Protein AF-A0A9E1JHQ4-F1 (afdb_monomer_lite)

Sequence (94 aa):
MGGIRTAGDLVARMQMARKMRINDAKAYVAKKLKISPSDLSDVYVMRDVREELDIGIITSVPGCAKGIEAKARIAQLLDIEIASVNRLKNKINF

Foldseek 3Di:
DPCLLFCVVQLVCCCPFVVDDSVVSLVLVCVLLVHDSVRRPPSVSSQVSCQVLLLDHPDDDPPGDDDQRSVVSSCVSNVGDDPVNVVVCVVVVD

Radius of gyration: 13.19 Å; chains: 1; bounding box: 36×19×30 Å

Structure (mmCIF, N/CA/C/O backbone):
data_AF-A0A9E1JHQ4-F1
#
_entry.id   AF-A0A9E1JHQ4-F1
#
loop_
_atom_site.group_PDB
_atom_site.id
_atom_site.type_symbol
_atom_site.label_atom_id
_atom_site.label_alt_id
_atom_site.label_comp_id
_atom_site.label_asym_id
_atom_site.label_entity_id
_atom_site.label_seq_id
_atom_site.pdbx_PDB_ins_code
_atom_site.Cartn_x
_atom_site.Cartn_y
_atom_site.Cartn_z
_atom_site.occupancy
_atom_site.B_iso_or_equiv
_atom_site.auth_seq_id
_atom_site.auth_comp_id
_atom_site.auth_asym_id
_atom_site.auth_atom_id
_atom_site.pdbx_PDB_model_num
ATOM 1 N N . MET A 1 1 ? 10.427 8.244 -6.865 1.00 82.69 1 MET A N 1
ATOM 2 C CA . MET A 1 1 ? 9.147 7.503 -6.980 1.00 82.69 1 MET A CA 1
ATOM 3 C C . MET A 1 1 ? 8.012 8.503 -7.154 1.00 82.69 1 MET A C 1
ATOM 5 O O . MET A 1 1 ? 8.055 9.550 -6.520 1.00 82.69 1 MET A O 1
ATOM 9 N N . GLY A 1 2 ? 7.041 8.213 -8.022 1.00 91.56 2 GLY A N 1
ATOM 10 C CA . GLY A 1 2 ? 6.064 9.176 -8.554 1.00 91.56 2 GLY A CA 1
ATOM 11 C C . GLY A 1 2 ? 4.716 9.243 -7.823 1.00 91.56 2 GLY A C 1
ATOM 12 O O . GLY A 1 2 ? 3.695 9.483 -8.467 1.00 91.56 2 GLY A O 1
ATOM 13 N N . GLY A 1 3 ? 4.682 9.006 -6.507 1.00 94.81 3 GLY A N 1
ATOM 14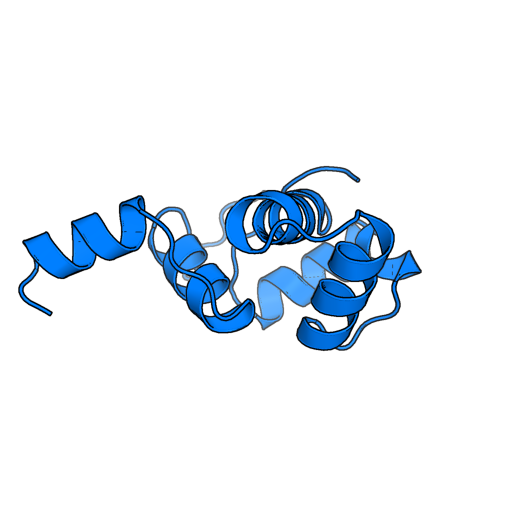 C CA . GLY A 1 3 ? 3.430 8.950 -5.736 1.00 94.81 3 GLY A CA 1
ATOM 15 C C . GLY A 1 3 ? 2.519 7.811 -6.210 1.00 94.81 3 GLY A C 1
ATOM 16 O O . GLY A 1 3 ? 3.012 6.710 -6.439 1.00 94.81 3 GLY A O 1
ATOM 17 N N . ILE A 1 4 ? 1.223 8.097 -6.405 1.00 95.12 4 ILE A N 1
ATOM 18 C CA . ILE A 1 4 ? 0.219 7.133 -6.903 1.00 95.12 4 ILE A CA 1
ATOM 19 C C . ILE A 1 4 ? 0.522 6.609 -8.317 1.00 95.12 4 ILE A C 1
ATOM 21 O O . ILE A 1 4 ? 0.038 5.548 -8.686 1.00 95.12 4 ILE A O 1
ATOM 25 N N . ARG A 1 5 ? 1.341 7.312 -9.117 1.00 95.62 5 ARG A N 1
ATOM 26 C CA . ARG A 1 5 ? 1.736 6.824 -10.454 1.00 95.62 5 ARG A CA 1
ATOM 27 C C . ARG A 1 5 ? 2.671 5.620 -10.395 1.00 95.62 5 ARG A C 1
ATOM 29 O O . ARG A 1 5 ? 2.791 4.901 -11.371 1.00 95.62 5 ARG A O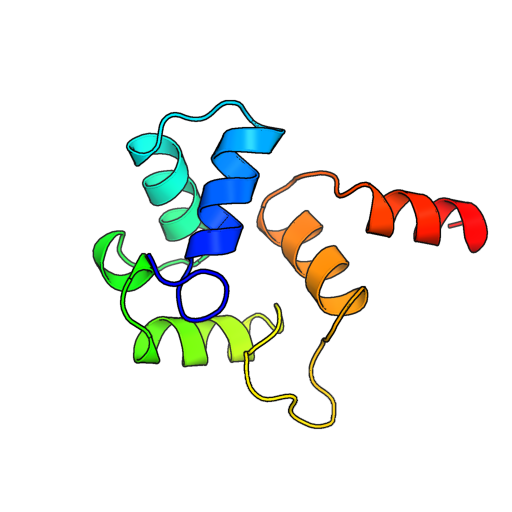 1
ATOM 36 N N . THR A 1 6 ? 3.349 5.438 -9.265 1.00 97.00 6 THR A N 1
ATOM 37 C CA . THR A 1 6 ? 4.206 4.283 -8.987 1.00 97.00 6 THR A CA 1
ATOM 38 C C . THR A 1 6 ? 3.814 3.724 -7.609 1.00 97.00 6 THR A C 1
ATOM 40 O O . THR A 1 6 ? 2.653 3.843 -7.218 1.00 97.00 6 THR A O 1
ATOM 43 N N . ALA A 1 7 ? 4.723 3.144 -6.821 1.00 97.94 7 ALA A N 1
ATOM 44 C CA . ALA A 1 7 ? 4.455 2.768 -5.425 1.00 97.94 7 ALA A CA 1
ATOM 45 C C . ALA A 1 7 ? 4.832 3.855 -4.390 1.00 97.94 7 ALA A C 1
ATOM 47 O O . ALA A 1 7 ? 5.032 3.556 -3.211 1.00 97.94 7 ALA A O 1
ATOM 48 N N . GLY A 1 8 ? 4.995 5.118 -4.811 1.00 98.06 8 GLY A N 1
ATOM 49 C CA . GLY A 1 8 ? 5.530 6.199 -3.970 1.00 98.06 8 GLY A CA 1
ATOM 50 C C . GLY A 1 8 ? 4.728 6.451 -2.696 1.00 98.06 8 GLY A C 1
ATOM 51 O O . GLY A 1 8 ? 5.304 6.577 -1.617 1.00 98.06 8 GLY A O 1
ATOM 52 N N . ASP A 1 9 ? 3.403 6.492 -2.810 1.00 97.75 9 ASP A N 1
ATOM 53 C CA . ASP A 1 9 ? 2.526 6.707 -1.659 1.00 97.75 9 ASP A CA 1
ATOM 54 C C . ASP A 1 9 ? 2.496 5.491 -0.721 1.00 97.75 9 ASP A C 1
ATOM 56 O O . ASP A 1 9 ? 2.468 5.668 0.494 1.00 97.75 9 ASP A O 1
ATOM 60 N N . LEU A 1 10 ? 2.564 4.268 -1.260 1.00 98.31 10 LEU A N 1
ATOM 61 C CA . LEU A 1 10 ? 2.608 3.034 -0.471 1.00 98.31 10 LEU A CA 1
ATOM 62 C C . LEU A 1 10 ? 3.883 2.973 0.381 1.00 98.31 10 LEU A C 1
ATOM 64 O O . LEU A 1 10 ? 3.816 2.729 1.585 1.00 98.31 10 LEU A O 1
ATOM 68 N N . VAL A 1 11 ? 5.041 3.278 -0.214 1.00 98.50 11 VAL A N 1
ATOM 69 C CA . VAL A 1 11 ? 6.324 3.336 0.508 1.00 98.50 11 VAL A CA 1
ATOM 70 C C . VAL A 1 11 ? 6.306 4.438 1.565 1.00 98.50 11 VAL A C 1
ATOM 72 O O . VAL A 1 11 ? 6.668 4.179 2.712 1.00 98.50 11 VAL A O 1
ATOM 75 N N . ALA A 1 12 ? 5.820 5.636 1.226 1.00 98.19 12 ALA A N 1
ATOM 76 C CA . ALA A 1 12 ? 5.721 6.739 2.182 1.00 98.19 12 ALA A CA 1
ATOM 77 C C . ALA A 1 12 ? 4.839 6.376 3.390 1.00 98.19 12 ALA A C 1
ATOM 79 O O . ALA A 1 12 ? 5.195 6.673 4.531 1.00 98.19 12 ALA A O 1
ATOM 80 N N . ARG A 1 13 ? 3.727 5.659 3.171 1.00 98.00 13 ARG A N 1
ATOM 81 C CA . ARG A 1 13 ? 2.875 5.151 4.259 1.00 98.00 13 ARG A CA 1
ATOM 82 C C . ARG A 1 13 ? 3.629 4.215 5.191 1.00 98.00 13 ARG A C 1
A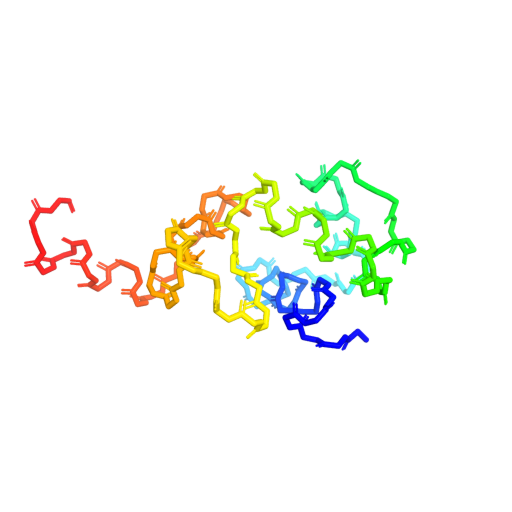TOM 84 O O . ARG A 1 13 ? 3.479 4.350 6.400 1.00 98.00 13 ARG A O 1
ATOM 91 N N . MET A 1 14 ? 4.462 3.319 4.667 1.00 98.44 14 MET A N 1
ATOM 92 C CA . MET A 1 14 ? 5.268 2.420 5.500 1.00 98.44 14 MET A CA 1
ATOM 93 C C . MET A 1 14 ? 6.338 3.171 6.298 1.00 98.44 14 MET A C 1
ATOM 95 O O . MET A 1 14 ? 6.548 2.880 7.478 1.00 98.44 14 MET A O 1
ATOM 99 N N . GLN A 1 15 ? 6.957 4.194 5.704 1.00 98.19 15 GLN A N 1
ATOM 100 C CA . GLN A 1 15 ? 7.887 5.064 6.427 1.00 98.19 15 GLN A CA 1
ATOM 101 C C . GLN A 1 15 ? 7.188 5.809 7.574 1.00 98.19 15 GLN A C 1
ATOM 103 O O . GLN A 1 15 ? 7.735 5.889 8.667 1.00 98.19 15 GLN A O 1
ATOM 108 N N . MET A 1 16 ? 5.965 6.306 7.368 1.00 97.31 16 MET A N 1
ATOM 109 C CA . MET A 1 16 ? 5.230 7.065 8.389 1.00 97.31 16 MET A CA 1
ATOM 110 C C . MET A 1 16 ? 4.587 6.171 9.460 1.00 97.31 16 MET A C 1
ATOM 112 O O . MET A 1 16 ? 4.737 6.427 10.651 1.00 97.31 16 MET A O 1
ATOM 116 N N . ALA A 1 17 ? 3.880 5.114 9.056 1.00 97.12 17 ALA A N 1
ATOM 117 C CA . ALA A 1 17 ? 3.081 4.276 9.953 1.00 97.12 17 ALA A CA 1
ATOM 118 C C . ALA A 1 17 ? 3.909 3.236 10.723 1.00 97.12 17 ALA A C 1
ATOM 120 O O . ALA A 1 17 ? 3.494 2.777 11.789 1.00 97.12 17 ALA A O 1
ATOM 121 N N . ARG A 1 18 ? 5.064 2.833 10.181 1.00 96.81 18 ARG A N 1
ATOM 122 C CA . ARG A 1 18 ? 5.944 1.814 10.777 1.00 96.81 18 ARG A CA 1
ATOM 123 C C . ARG A 1 18 ? 7.366 2.316 11.038 1.00 96.81 18 ARG A C 1
ATOM 125 O O . ARG A 1 18 ? 8.199 1.527 11.465 1.00 96.81 18 ARG A O 1
ATOM 132 N N . LYS A 1 19 ? 7.656 3.606 10.802 1.00 97.75 19 LYS A N 1
ATOM 133 C CA . LYS A 1 19 ? 8.995 4.214 10.971 1.00 97.75 19 LYS A CA 1
ATOM 134 C C . LYS A 1 19 ? 10.103 3.470 10.208 1.00 97.75 19 LYS A C 1
ATOM 136 O O . LYS A 1 19 ? 11.262 3.485 10.614 1.00 97.75 19 LYS A O 1
ATOM 141 N N . MET A 1 20 ? 9.747 2.806 9.106 1.00 98.25 20 MET A N 1
ATOM 142 C CA . MET A 1 20 ? 10.695 2.037 8.301 1.00 98.25 20 MET A CA 1
ATOM 143 C C . MET A 1 20 ? 11.690 2.961 7.595 1.00 98.25 20 MET A C 1
ATOM 145 O O . MET A 1 20 ? 11.326 4.033 7.100 1.00 98.25 20 MET A O 1
ATOM 149 N N . ARG A 1 21 ? 12.947 2.517 7.479 1.00 98.19 21 ARG A N 1
ATOM 150 C CA . ARG A 1 21 ? 13.906 3.151 6.568 1.00 98.19 21 ARG A CA 1
ATOM 151 C C . ARG A 1 21 ? 13.481 2.900 5.124 1.00 98.19 21 ARG A C 1
ATOM 153 O O . ARG A 1 21 ? 12.761 1.951 4.827 1.00 98.19 21 ARG A O 1
ATOM 160 N N . ILE A 1 22 ? 13.931 3.757 4.209 1.00 97.25 22 ILE A N 1
ATOM 161 C CA . ILE A 1 22 ? 13.459 3.743 2.817 1.00 97.25 22 ILE A CA 1
ATOM 162 C C . ILE A 1 22 ? 13.672 2.393 2.113 1.00 97.25 22 ILE A C 1
ATOM 164 O O . ILE A 1 22 ? 12.799 1.957 1.367 1.00 97.25 22 ILE A O 1
ATOM 168 N N . ASN A 1 23 ? 14.793 1.716 2.370 1.00 97.69 23 ASN A N 1
ATOM 169 C CA . ASN A 1 23 ? 15.089 0.422 1.754 1.00 97.69 23 ASN A CA 1
ATOM 170 C C . ASN A 1 23 ? 14.174 -0.681 2.301 1.00 97.69 23 ASN A C 1
ATOM 172 O O . ASN A 1 23 ? 13.608 -1.435 1.514 1.00 97.69 23 ASN A O 1
ATOM 176 N N . ASP A 1 24 ? 13.944 -0.706 3.615 1.00 98.31 24 ASP A N 1
ATOM 177 C CA . ASP A 1 24 ? 13.040 -1.667 4.258 1.00 98.31 24 ASP A CA 1
ATOM 178 C C . ASP A 1 24 ? 11.593 -1.448 3.806 1.00 98.31 24 ASP A C 1
ATOM 180 O O . ASP A 1 24 ? 10.883 -2.399 3.490 1.00 98.31 24 ASP A O 1
ATOM 184 N N . ALA A 1 25 ? 11.168 -0.185 3.694 1.00 98.44 25 ALA A N 1
ATOM 185 C CA . ALA A 1 25 ? 9.843 0.175 3.202 1.00 98.44 25 ALA A CA 1
ATOM 186 C C . ALA A 1 25 ? 9.639 -0.268 1.745 1.00 98.44 25 ALA A C 1
ATOM 188 O O . ALA A 1 25 ? 8.600 -0.838 1.417 1.00 98.44 25 ALA A O 1
ATOM 189 N N . LYS A 1 26 ? 10.633 -0.059 0.870 1.00 98.44 26 LYS A N 1
ATOM 190 C CA . LYS A 1 26 ? 10.596 -0.563 -0.512 1.00 98.44 26 LYS A CA 1
ATOM 191 C C . LYS A 1 26 ? 10.538 -2.088 -0.546 1.00 98.44 26 LYS A C 1
ATOM 193 O O . LYS A 1 26 ? 9.671 -2.633 -1.218 1.00 98.44 26 LYS A O 1
ATOM 198 N N . ALA A 1 27 ? 11.404 -2.775 0.198 1.00 98.50 27 ALA A N 1
ATOM 199 C CA . ALA A 1 27 ? 11.420 -4.236 0.243 1.00 98.50 27 ALA A CA 1
ATOM 200 C C . ALA A 1 27 ? 10.084 -4.808 0.745 1.00 98.50 27 ALA A C 1
ATOM 202 O O . ALA A 1 27 ? 9.547 -5.748 0.159 1.00 98.50 27 ALA A O 1
ATOM 203 N N . TYR A 1 28 ? 9.507 -4.200 1.784 1.00 98.56 28 TYR A N 1
ATOM 204 C CA . TYR A 1 28 ? 8.203 -4.582 2.318 1.00 98.56 28 TYR A CA 1
ATOM 205 C C . TYR A 1 28 ? 7.087 -4.397 1.284 1.00 98.56 28 TYR A C 1
ATOM 207 O O . TYR A 1 28 ? 6.312 -5.322 1.045 1.00 98.56 28 TYR A O 1
ATOM 215 N N . VAL A 1 29 ? 7.014 -3.225 0.644 1.00 98.56 29 VAL A N 1
ATOM 216 C CA . VAL A 1 29 ? 5.980 -2.940 -0.362 1.00 98.56 29 VAL A CA 1
ATOM 217 C C . VAL A 1 29 ? 6.139 -3.848 -1.582 1.00 98.56 29 VAL A C 1
ATOM 219 O O . VAL A 1 29 ? 5.153 -4.429 -2.017 1.00 98.56 29 VAL A O 1
ATOM 222 N N . ALA A 1 30 ? 7.359 -4.056 -2.084 1.00 98.56 30 ALA A N 1
ATOM 223 C CA . ALA A 1 30 ? 7.625 -4.986 -3.186 1.00 98.56 30 ALA A CA 1
ATOM 224 C C . ALA A 1 30 ? 7.143 -6.407 -2.857 1.00 98.56 30 ALA A C 1
ATOM 226 O O . ALA A 1 30 ? 6.428 -7.020 -3.647 1.00 98.56 30 ALA A O 1
ATOM 227 N N . LYS A 1 31 ? 7.431 -6.892 -1.640 1.00 98.56 31 LYS A N 1
ATOM 228 C CA . LYS A 1 31 ? 6.954 -8.195 -1.160 1.00 98.56 31 LYS A CA 1
ATOM 229 C C . LYS A 1 31 ? 5.425 -8.271 -1.098 1.00 98.56 31 LYS A C 1
ATOM 231 O O . LYS A 1 31 ? 4.861 -9.285 -1.499 1.00 98.56 31 LYS A O 1
ATOM 236 N N . LYS A 1 32 ? 4.751 -7.223 -0.611 1.00 98.25 32 LYS A N 1
ATOM 237 C CA . LYS A 1 32 ? 3.278 -7.160 -0.559 1.00 98.25 32 LYS A CA 1
ATOM 238 C C . LYS A 1 32 ? 2.635 -7.150 -1.944 1.00 98.25 32 LYS A C 1
ATOM 240 O O . LYS A 1 32 ? 1.585 -7.757 -2.118 1.00 98.25 32 LYS A O 1
ATOM 245 N N . LEU A 1 33 ? 3.279 -6.496 -2.905 1.00 98.00 33 LEU A N 1
ATOM 246 C CA . LEU A 1 33 ? 2.823 -6.396 -4.291 1.00 98.00 33 LEU A CA 1
ATOM 247 C C . LEU A 1 33 ? 3.258 -7.583 -5.168 1.00 98.00 33 LEU A C 1
ATOM 249 O O . LEU A 1 33 ? 2.811 -7.674 -6.302 1.00 98.00 33 LEU A O 1
ATOM 253 N N . LYS A 1 34 ? 4.100 -8.493 -4.653 1.00 97.81 34 LYS A N 1
ATOM 254 C CA . LYS A 1 34 ? 4.675 -9.637 -5.388 1.00 97.81 34 LYS A CA 1
ATOM 255 C C . LYS A 1 34 ? 5.452 -9.233 -6.655 1.00 97.81 34 LYS A C 1
ATOM 257 O O . LYS A 1 34 ? 5.439 -9.955 -7.645 1.00 97.81 34 LYS A O 1
ATOM 262 N N . ILE A 1 35 ? 6.163 -8.107 -6.596 1.00 97.94 35 ILE A N 1
ATOM 263 C CA . ILE A 1 35 ? 7.003 -7.572 -7.684 1.00 97.94 35 ILE 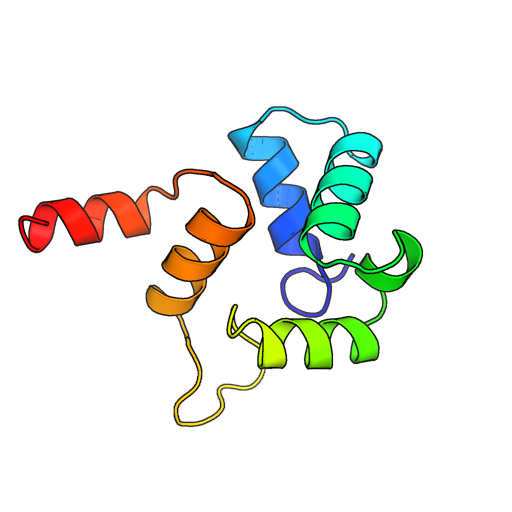A CA 1
ATOM 264 C C . ILE A 1 35 ? 8.436 -7.329 -7.202 1.00 97.94 35 ILE A C 1
ATOM 266 O O . ILE A 1 35 ? 8.727 -7.426 -6.004 1.00 97.94 35 ILE A O 1
ATOM 270 N N . SER A 1 36 ? 9.348 -6.993 -8.114 1.00 97.81 36 SER A N 1
ATOM 271 C CA . SER A 1 36 ? 10.714 -6.634 -7.736 1.00 97.81 36 SER A CA 1
ATOM 272 C C . SER A 1 36 ? 10.789 -5.207 -7.155 1.00 97.81 36 SER A C 1
ATOM 274 O O . SER A 1 36 ? 9.961 -4.348 -7.469 1.00 97.81 36 SER A O 1
ATOM 276 N N . PRO A 1 37 ? 11.795 -4.882 -6.317 1.00 96.81 37 PRO A N 1
ATOM 277 C CA . PRO A 1 37 ? 11.976 -3.518 -5.813 1.00 96.81 37 PRO A CA 1
ATOM 278 C C . PRO A 1 37 ? 12.196 -2.456 -6.903 1.00 96.81 37 PRO A C 1
ATOM 280 O O . PRO A 1 37 ? 11.868 -1.288 -6.679 1.00 96.81 37 PRO A O 1
ATOM 283 N N . SER A 1 38 ? 12.751 -2.834 -8.059 1.00 96.00 38 SER A N 1
ATOM 284 C CA . SER A 1 38 ? 12.901 -1.951 -9.225 1.00 96.00 38 SER A CA 1
ATOM 285 C C . SER A 1 38 ? 11.551 -1.555 -9.820 1.00 96.00 38 SER A C 1
ATOM 287 O O . SER A 1 38 ? 11.351 -0.380 -10.138 1.00 96.00 38 SER A O 1
ATOM 289 N N . ASP A 1 39 ? 10.596 -2.486 -9.853 1.00 98.19 39 ASP A N 1
ATOM 290 C CA . ASP A 1 39 ? 9.267 -2.279 -10.444 1.00 98.19 39 ASP A CA 1
ATOM 291 C C . ASP A 1 39 ? 8.440 -1.233 -9.683 1.00 98.19 39 ASP A C 1
ATOM 293 O O . ASP A 1 39 ? 7.566 -0.585 -10.247 1.00 98.19 39 ASP A O 1
ATOM 297 N N . LEU A 1 40 ? 8.765 -0.962 -8.412 1.00 98.12 40 LEU A N 1
ATOM 298 C CA . LEU A 1 40 ? 8.105 0.072 -7.596 1.00 98.12 40 LEU A CA 1
ATOM 299 C C . LEU A 1 40 ? 8.166 1.485 -8.194 1.00 98.12 40 LEU A C 1
ATOM 301 O O . LEU A 1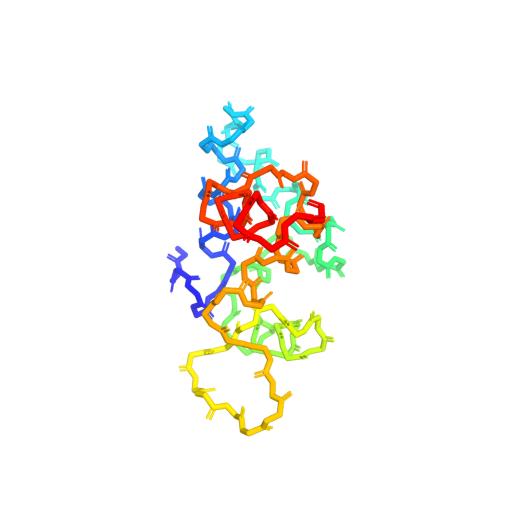 40 ? 7.445 2.387 -7.737 1.00 98.12 40 LEU A O 1
ATOM 305 N N . SER A 1 41 ? 9.083 1.713 -9.135 1.00 97.38 41 SER A N 1
ATOM 306 C CA . SER A 1 41 ? 9.243 2.983 -9.847 1.00 97.38 41 SER A CA 1
ATOM 307 C C . SER A 1 41 ? 8.779 2.926 -11.303 1.00 97.38 41 SER A C 1
ATOM 309 O O . SER A 1 41 ? 8.731 3.985 -11.928 1.00 97.38 41 SER A O 1
ATOM 311 N N . ASP A 1 42 ? 8.413 1.752 -11.818 1.00 97.50 42 ASP A N 1
ATOM 312 C CA . ASP A 1 42 ? 7.876 1.585 -13.165 1.00 97.50 42 ASP A CA 1
ATOM 313 C C . ASP A 1 42 ? 6.379 1.924 -13.172 1.00 97.50 42 ASP A C 1
ATOM 315 O O . ASP A 1 42 ? 5.590 1.390 -12.392 1.00 97.50 42 ASP A O 1
ATOM 319 N N . VAL A 1 43 ? 5.989 2.871 -14.024 1.00 96.56 43 VAL A N 1
ATOM 320 C CA . VAL A 1 43 ? 4.608 3.366 -14.102 1.00 96.56 43 VAL A CA 1
ATOM 321 C C . VAL A 1 43 ? 3.689 2.364 -14.802 1.00 96.56 43 VAL A C 1
ATOM 323 O O . VAL A 1 43 ? 2.510 2.309 -14.460 1.00 96.56 43 VAL A O 1
ATOM 326 N N . TYR A 1 44 ? 4.200 1.581 -15.753 1.00 96.31 44 TYR A N 1
ATOM 327 C CA . TYR A 1 44 ? 3.416 0.583 -16.476 1.00 96.31 44 TYR A CA 1
ATOM 328 C C . TYR A 1 44 ? 3.153 -0.625 -15.584 1.00 96.31 44 TYR A C 1
ATOM 330 O O . TYR A 1 44 ? 1.996 -0.966 -15.362 1.00 96.31 44 TYR A O 1
ATOM 338 N N . VAL A 1 45 ? 4.192 -1.169 -14.943 1.00 97.44 45 VAL A N 1
ATOM 339 C CA . VAL A 1 45 ? 4.012 -2.283 -13.995 1.00 97.44 45 VAL A CA 1
ATOM 340 C C . VAL A 1 45 ? 3.087 -1.874 -12.846 1.00 97.44 45 VAL A C 1
ATOM 342 O O . VAL A 1 45 ? 2.162 -2.599 -12.488 1.00 97.44 45 VAL A O 1
ATOM 345 N N . MET A 1 46 ? 3.279 -0.677 -12.280 1.00 97.44 46 MET A N 1
ATOM 346 C CA . MET A 1 46 ? 2.421 -0.209 -11.189 1.00 97.44 46 MET A CA 1
ATOM 347 C C . MET A 1 46 ? 1.001 0.146 -11.629 1.00 97.44 46 MET A C 1
ATOM 349 O O . MET A 1 46 ? 0.118 0.153 -10.772 1.00 97.44 46 MET A O 1
ATOM 353 N N . ARG A 1 47 ? 0.755 0.453 -12.908 1.00 95.69 47 ARG A N 1
ATOM 354 C CA . ARG A 1 47 ? -0.609 0.618 -13.427 1.00 95.69 47 ARG A CA 1
ATOM 355 C C . ARG A 1 47 ? -1.356 -0.706 -13.311 1.00 95.69 47 ARG A C 1
ATOM 357 O O . ARG A 1 47 ? -2.394 -0.728 -12.652 1.00 95.69 47 ARG A O 1
ATOM 364 N N . ASP A 1 48 ? -0.780 -1.771 -13.854 1.00 95.88 48 ASP A N 1
ATOM 365 C CA . ASP A 1 48 ? -1.403 -3.096 -13.895 1.00 95.88 48 ASP A CA 1
ATOM 366 C C . ASP A 1 48 ? -1.609 -3.648 -12.479 1.00 95.88 48 ASP A C 1
ATOM 368 O O . ASP A 1 48 ? -2.718 -4.021 -12.103 1.00 95.88 48 ASP A O 1
ATOM 372 N N . VAL A 1 49 ? -0.577 -3.569 -11.629 1.00 97.38 49 VAL A N 1
ATOM 373 C CA . VAL A 1 49 ? -0.650 -4.016 -10.225 1.00 97.38 49 VAL A CA 1
ATOM 374 C C . VAL A 1 49 ? -1.735 -3.271 -9.443 1.00 97.38 49 VAL A C 1
ATOM 376 O O . VAL A 1 49 ? -2.426 -3.854 -8.608 1.00 97.38 49 VAL A O 1
ATOM 379 N N . ARG A 1 50 ? -1.891 -1.960 -9.666 1.00 96.56 50 ARG A N 1
ATOM 380 C CA . ARG A 1 50 ? -2.908 -1.164 -8.962 1.00 96.56 50 ARG A CA 1
ATOM 381 C C . ARG A 1 50 ? -4.319 -1.476 -9.418 1.00 96.56 50 ARG A C 1
ATOM 383 O O . ARG A 1 50 ? -5.227 -1.378 -8.594 1.00 96.56 50 ARG A O 1
ATOM 390 N N . GLU A 1 51 ? -4.488 -1.772 -10.699 1.00 94.75 51 GLU A N 1
ATOM 391 C CA . GLU A 1 51 ? -5.764 -2.161 -11.286 1.00 94.75 51 GLU A CA 1
ATOM 392 C C . GLU A 1 51 ? -6.180 -3.551 -10.792 1.00 94.75 51 GLU A C 1
ATOM 394 O O . GLU A 1 51 ? -7.289 -3.698 -10.288 1.00 94.75 51 GLU A O 1
ATOM 399 N N . GLU A 1 52 ? -5.264 -4.523 -10.792 1.00 95.38 52 GLU A N 1
ATOM 400 C CA . GLU A 1 52 ? -5.518 -5.883 -10.294 1.00 95.38 52 GLU A CA 1
ATOM 401 C C . GLU A 1 52 ? -5.857 -5.907 -8.794 1.00 95.38 52 GLU A C 1
ATOM 403 O O . GLU A 1 52 ? -6.801 -6.570 -8.365 1.00 95.38 52 GLU A O 1
ATOM 408 N N . LEU A 1 53 ? -5.112 -5.154 -7.979 1.00 96.94 53 LEU A N 1
ATOM 409 C CA . LEU A 1 53 ? -5.355 -5.064 -6.533 1.00 96.94 53 LEU A CA 1
ATOM 410 C C . LEU A 1 53 ? -6.487 -4.093 -6.168 1.00 96.94 53 LEU A C 1
ATOM 412 O O . LEU A 1 53 ? -6.880 -4.014 -4.999 1.00 96.94 53 LEU A O 1
ATOM 416 N N . ASP A 1 54 ? -6.982 -3.334 -7.146 1.00 96.88 54 ASP A N 1
ATOM 417 C CA . ASP A 1 54 ? -8.007 -2.307 -6.993 1.00 96.88 54 ASP A CA 1
ATOM 418 C C . ASP A 1 54 ? -7.673 -1.306 -5.864 1.00 96.88 54 ASP A C 1
ATOM 420 O O . ASP A 1 54 ? -8.475 -0.975 -4.995 1.00 96.88 54 ASP A O 1
ATOM 424 N N . ILE A 1 55 ? -6.428 -0.825 -5.834 1.00 97.12 55 ILE A N 1
ATOM 425 C CA . ILE A 1 55 ? -5.910 0.112 -4.811 1.00 97.12 55 ILE A CA 1
ATOM 426 C C . ILE A 1 55 ? -5.826 1.557 -5.317 1.00 97.12 55 ILE A C 1
ATOM 428 O O . ILE A 1 55 ? -5.095 2.392 -4.773 1.00 97.12 55 ILE A O 1
ATOM 432 N N . GLY A 1 56 ? -6.596 1.865 -6.358 1.00 95.06 56 GLY A N 1
ATOM 433 C CA . GLY A 1 56 ? -6.682 3.182 -6.967 1.00 95.06 56 GLY A CA 1
ATOM 434 C C . GLY A 1 56 ? -5.581 3.454 -7.994 1.00 95.06 56 GLY A C 1
ATOM 435 O O . GLY A 1 56 ? -4.385 3.267 -7.749 1.00 95.06 56 GLY A O 1
ATOM 436 N N . ILE A 1 57 ? -6.022 3.983 -9.132 1.00 93.50 57 ILE A N 1
ATOM 437 C CA . ILE A 1 57 ? -5.216 4.421 -10.273 1.00 93.50 57 ILE A CA 1
ATOM 438 C C . ILE A 1 57 ? -5.443 5.918 -10.532 1.00 93.50 57 ILE A C 1
ATOM 440 O O . ILE A 1 57 ? -6.428 6.500 -10.079 1.00 93.50 57 ILE A O 1
ATOM 444 N N . ILE A 1 58 ? -4.510 6.565 -11.241 1.00 90.56 58 ILE A N 1
ATOM 445 C CA . ILE A 1 58 ? -4.569 8.013 -11.540 1.00 90.56 58 ILE A CA 1
ATOM 446 C C . ILE A 1 58 ? -5.859 8.365 -12.280 1.00 90.56 58 ILE A C 1
ATOM 448 O O . ILE A 1 58 ? -6.547 9.327 -11.946 1.00 90.56 58 ILE A O 1
ATOM 452 N N . THR A 1 59 ? -6.147 7.599 -13.330 1.00 89.75 59 THR A N 1
ATOM 453 C CA . THR A 1 59 ? -7.328 7.788 -14.159 1.00 89.75 59 THR A CA 1
ATOM 454 C C . THR A 1 59 ? -8.475 7.068 -13.482 1.00 89.75 59 THR A C 1
ATOM 456 O O . THR A 1 59 ? -8.416 5.858 -13.315 1.00 89.75 59 THR A O 1
ATOM 459 N N . SER A 1 60 ? -9.518 7.788 -13.087 1.00 85.69 60 SER A N 1
ATOM 460 C CA . SER A 1 60 ? -10.693 7.139 -12.509 1.00 85.69 60 SER A CA 1
ATOM 461 C C . SER A 1 60 ? -11.380 6.269 -13.561 1.00 85.69 60 SER A C 1
ATOM 463 O O . SER A 1 60 ? -11.903 6.793 -14.540 1.00 85.69 60 SER A O 1
ATOM 465 N N . VAL A 1 61 ? -11.396 4.957 -13.338 1.00 88.88 61 VAL A N 1
ATOM 466 C CA . VAL A 1 61 ? -12.143 3.992 -14.153 1.00 88.88 61 VAL A CA 1
ATOM 467 C C . VAL A 1 61 ? -13.482 3.698 -13.456 1.00 88.88 61 VAL A C 1
ATOM 469 O O . VAL A 1 61 ? -13.524 3.595 -12.222 1.00 88.88 61 VAL A O 1
ATOM 472 N N . PRO A 1 62 ? -14.616 3.658 -14.183 1.00 91.50 62 PRO A N 1
ATOM 473 C CA . PRO A 1 62 ? -15.899 3.256 -13.611 1.00 91.50 62 PRO A CA 1
ATOM 474 C C . PRO A 1 62 ? -15.821 1.864 -12.971 1.00 91.50 62 PRO A C 1
ATOM 476 O O . PRO A 1 62 ? -15.238 0.955 -13.542 1.00 91.50 62 PRO A O 1
ATOM 479 N N . GLY A 1 63 ? -16.406 1.700 -11.783 1.00 89.94 63 GLY A N 1
ATOM 480 C CA . GLY A 1 63 ? -16.392 0.426 -11.053 1.00 89.94 63 GLY A CA 1
ATOM 481 C C . GLY A 1 63 ? -15.126 0.136 -10.236 1.00 89.94 63 GLY A C 1
ATOM 482 O O . GLY A 1 63 ? -15.196 -0.698 -9.345 1.00 89.94 63 GLY A O 1
ATOM 483 N N . CYS A 1 64 ? -14.016 0.846 -10.462 1.00 93.25 64 CYS A N 1
ATOM 484 C CA . CYS A 1 64 ? -12.796 0.684 -9.664 1.00 93.25 64 CYS A CA 1
ATOM 485 C C . CYS A 1 64 ? -12.814 1.535 -8.386 1.00 93.25 64 CYS A C 1
ATOM 487 O O . CYS A 1 64 ? -13.360 2.653 -8.357 1.00 93.25 64 CYS A O 1
ATOM 489 N N . ALA A 1 65 ? -12.133 1.040 -7.356 1.00 95.62 65 ALA A N 1
ATOM 490 C CA . ALA A 1 65 ? -11.995 1.694 -6.072 1.00 95.62 65 ALA A CA 1
ATOM 491 C C . ALA A 1 65 ? -11.295 3.049 -6.192 1.00 95.62 65 ALA A C 1
ATOM 493 O O . ALA A 1 65 ? -10.228 3.219 -6.793 1.00 95.62 65 ALA A O 1
ATOM 494 N N . LYS A 1 66 ? -11.885 4.047 -5.532 1.00 93.62 66 LYS A N 1
ATOM 495 C CA . LYS A 1 66 ? -11.383 5.425 -5.502 1.00 93.62 66 LYS A CA 1
ATOM 496 C C . LYS A 1 66 ? -11.634 6.085 -4.159 1.00 93.62 66 LYS A C 1
ATOM 498 O O . LYS A 1 66 ? -12.501 5.687 -3.384 1.00 93.62 66 LYS A O 1
ATOM 503 N N . GLY A 1 67 ? -10.838 7.110 -3.864 1.00 94.56 67 GLY A N 1
ATOM 504 C CA . GLY A 1 67 ? -10.975 7.882 -2.633 1.00 94.56 67 GLY A CA 1
ATOM 505 C C . GLY A 1 67 ? -10.869 7.010 -1.378 1.00 94.56 67 GLY A C 1
ATOM 506 O O . GLY A 1 67 ? -9.799 6.483 -1.071 1.00 94.56 67 GLY A O 1
ATOM 507 N N . ILE A 1 68 ? -11.962 6.908 -0.617 1.00 96.75 68 ILE A N 1
ATOM 508 C CA . ILE A 1 68 ? -11.967 6.199 0.668 1.00 96.75 68 ILE A CA 1
ATOM 509 C C . ILE A 1 68 ? -11.900 4.677 0.516 1.00 96.75 68 ILE A C 1
ATOM 511 O O . ILE A 1 68 ? -11.258 4.025 1.336 1.00 96.75 68 ILE A O 1
ATOM 515 N N . GLU A 1 69 ? -12.484 4.131 -0.550 1.00 96.50 69 GLU A N 1
ATOM 516 C CA . GLU A 1 69 ? -12.476 2.695 -0.830 1.00 96.50 69 GLU A CA 1
ATOM 517 C C . GLU A 1 69 ? -11.052 2.204 -1.113 1.00 96.50 69 GLU A C 1
ATOM 519 O O . GLU A 1 69 ? -10.557 1.297 -0.445 1.00 96.50 69 GLU A O 1
ATOM 524 N N . ALA A 1 70 ? -10.338 2.898 -2.006 1.00 97.31 70 ALA A N 1
ATOM 525 C CA . ALA A 1 70 ? -8.936 2.609 -2.300 1.00 97.31 70 ALA A CA 1
ATOM 526 C C . ALA A 1 70 ? -8.063 2.697 -1.035 1.00 97.31 70 ALA A C 1
ATOM 528 O O . ALA A 1 70 ? -7.200 1.854 -0.804 1.00 97.31 70 ALA A O 1
ATOM 529 N N . LYS A 1 71 ? -8.314 3.680 -0.155 1.00 97.69 71 LYS A N 1
ATOM 530 C CA . LYS A 1 71 ? -7.609 3.770 1.135 1.00 97.69 71 LYS A CA 1
ATOM 531 C C . LYS A 1 71 ? -7.899 2.570 2.037 1.00 97.69 71 LYS A C 1
ATOM 533 O O . LYS A 1 71 ? -6.971 2.091 2.678 1.00 97.69 71 LYS A O 1
ATOM 538 N N . ALA A 1 72 ? -9.137 2.086 2.106 1.00 97.94 72 ALA A N 1
ATOM 539 C CA . ALA A 1 72 ? -9.472 0.912 2.911 1.00 97.94 72 ALA A CA 1
ATOM 540 C C . ALA A 1 72 ? -8.735 -0.345 2.415 1.00 97.94 72 ALA A C 1
ATOM 542 O O . ALA A 1 72 ? -8.161 -1.070 3.227 1.00 97.94 72 ALA A O 1
ATOM 543 N N . ARG A 1 73 ? -8.654 -0.541 1.094 1.00 98.00 73 ARG A N 1
ATOM 544 C CA . ARG A 1 73 ? -7.887 -1.639 0.482 1.00 98.00 73 ARG A CA 1
ATOM 545 C C . ARG A 1 73 ? -6.381 -1.500 0.714 1.00 98.00 73 ARG A C 1
ATOM 547 O O . ARG A 1 73 ? -5.735 -2.467 1.095 1.00 98.00 73 ARG A O 1
ATOM 554 N N . ILE A 1 74 ? -5.819 -0.292 0.597 1.00 98.31 74 ILE A N 1
ATOM 555 C CA . ILE A 1 74 ? -4.403 -0.032 0.927 1.00 98.31 74 ILE A CA 1
ATOM 556 C C . ILE A 1 74 ? -4.105 -0.334 2.403 1.00 98.31 74 ILE A C 1
ATOM 558 O O . ILE A 1 74 ? -3.058 -0.902 2.708 1.00 98.31 74 ILE A O 1
ATOM 562 N N . ALA A 1 75 ? -5.004 0.049 3.316 1.00 98.19 75 ALA A N 1
ATOM 563 C CA . ALA A 1 75 ? -4.863 -0.233 4.744 1.00 98.19 75 ALA A CA 1
ATOM 564 C C . ALA A 1 75 ? -4.760 -1.745 5.006 1.00 98.19 75 ALA A C 1
ATOM 566 O O . ALA A 1 75 ? -3.874 -2.175 5.740 1.00 98.19 75 ALA A O 1
ATOM 567 N N . GLN A 1 76 ? -5.611 -2.539 4.346 1.00 97.94 76 GLN A N 1
ATOM 568 C CA . GLN A 1 76 ? -5.573 -4.003 4.406 1.00 97.94 76 GLN A CA 1
ATOM 569 C C . GLN A 1 76 ? -4.303 -4.573 3.760 1.00 97.94 76 GLN A C 1
ATOM 571 O O . GLN A 1 76 ? -3.609 -5.366 4.380 1.00 97.94 76 GLN A O 1
ATOM 576 N N . LEU A 1 77 ? -3.952 -4.136 2.547 1.00 98.25 77 LEU A N 1
ATOM 577 C CA . LEU A 1 77 ? -2.780 -4.623 1.812 1.00 98.25 77 LEU A CA 1
ATOM 578 C C . LEU A 1 77 ? -1.478 -4.465 2.615 1.00 98.25 77 LEU A C 1
ATOM 580 O O . LEU A 1 77 ? -0.637 -5.367 2.647 1.00 98.25 77 LEU A O 1
ATOM 584 N N . LEU A 1 78 ? -1.306 -3.301 3.241 1.00 98.25 78 LEU A N 1
ATOM 585 C CA . LEU A 1 78 ? -0.092 -2.934 3.968 1.00 98.25 78 LEU A CA 1
ATOM 586 C C . LEU A 1 78 ? -0.149 -3.262 5.467 1.00 98.25 78 LEU A C 1
ATOM 588 O O . LEU A 1 78 ? 0.807 -2.953 6.175 1.00 98.25 78 LEU A O 1
ATOM 592 N N . ASP A 1 79 ? -1.242 -3.855 5.953 1.00 97.31 79 ASP A N 1
ATOM 593 C CA . ASP A 1 79 ? -1.501 -4.103 7.376 1.00 97.31 79 ASP A CA 1
ATOM 594 C C . ASP A 1 79 ? -1.288 -2.849 8.246 1.00 97.31 79 ASP A C 1
ATOM 596 O O . ASP A 1 79 ? -0.589 -2.893 9.263 1.00 97.31 79 ASP A O 1
ATOM 600 N N . ILE A 1 80 ? -1.839 -1.701 7.841 1.00 98.00 80 ILE A N 1
ATOM 601 C CA . ILE A 1 80 ? -1.735 -0.424 8.571 1.00 98.00 80 ILE A CA 1
ATOM 602 C C . ILE A 1 80 ? -3.106 0.195 8.819 1.00 98.00 80 ILE A C 1
ATOM 604 O O . ILE A 1 80 ? -4.064 -0.042 8.091 1.00 98.00 80 ILE A O 1
ATOM 608 N N . GLU A 1 81 ? -3.177 1.088 9.801 1.00 96.88 81 GLU A N 1
ATOM 609 C CA . GLU A 1 81 ? -4.351 1.930 9.995 1.00 96.88 81 GLU A CA 1
ATOM 610 C C . GLU A 1 81 ? -4.259 3.232 9.195 1.00 96.88 81 GLU A C 1
ATOM 612 O O . GLU A 1 81 ? -3.193 3.837 9.053 1.00 96.88 81 GLU A O 1
ATOM 617 N N . ILE A 1 82 ? -5.405 3.700 8.695 1.00 97.62 82 ILE A N 1
ATOM 618 C CA . ILE A 1 82 ? -5.530 5.001 8.033 1.00 97.62 82 ILE A CA 1
ATOM 619 C C . ILE A 1 82 ? -6.638 5.789 8.722 1.00 97.62 82 ILE A C 1
ATOM 621 O O . ILE A 1 82 ? -7.802 5.392 8.700 1.00 97.62 82 ILE A O 1
ATOM 625 N N . ALA A 1 83 ? -6.294 6.965 9.251 1.00 97.00 83 ALA A N 1
ATOM 626 C CA . ALA A 1 83 ? -7.192 7.785 10.065 1.00 97.00 83 ALA A CA 1
ATOM 627 C C . ALA A 1 83 ? -8.551 8.069 9.401 1.00 97.00 83 ALA A C 1
ATOM 629 O O . ALA A 1 83 ? -9.591 7.967 10.044 1.00 97.00 83 ALA A O 1
ATOM 630 N N . SER A 1 84 ? -8.573 8.384 8.100 1.00 97.00 84 SER A N 1
ATOM 631 C CA . SER A 1 84 ? -9.834 8.639 7.392 1.00 97.00 84 SER A CA 1
ATOM 632 C C . SER A 1 84 ? -10.712 7.392 7.259 1.00 97.00 84 SER A C 1
ATOM 634 O O . SER A 1 84 ? -11.931 7.524 7.257 1.00 97.00 84 SER A O 1
ATOM 636 N N . VAL A 1 85 ? -10.105 6.204 7.145 1.00 97.25 85 VAL A N 1
ATOM 637 C CA . VAL A 1 85 ? -10.824 4.921 7.075 1.00 97.25 85 VAL A CA 1
ATOM 638 C C . VAL A 1 85 ? -11.417 4.598 8.443 1.00 97.25 85 VAL A C 1
ATOM 640 O O . VAL A 1 85 ? -12.611 4.339 8.528 1.00 97.25 85 VAL A O 1
ATOM 643 N N . ASN A 1 86 ? -10.629 4.721 9.516 1.00 97.00 86 ASN A N 1
ATOM 644 C CA . ASN A 1 86 ? -11.114 4.520 10.886 1.00 97.00 86 ASN A CA 1
ATOM 645 C C . ASN A 1 86 ? -12.245 5.500 11.228 1.00 97.00 86 ASN A C 1
ATOM 647 O O . ASN A 1 86 ? -13.279 5.109 11.757 1.00 97.00 86 ASN A O 1
ATOM 651 N N . ARG A 1 87 ? -12.103 6.775 10.843 1.00 96.94 87 ARG A N 1
ATOM 652 C CA . ARG A 1 87 ? -13.157 7.780 11.031 1.00 96.94 87 ARG A CA 1
ATOM 653 C C . ARG A 1 87 ? -14.447 7.415 10.297 1.00 96.94 87 ARG A C 1
ATOM 655 O O . ARG A 1 87 ? -15.519 7.703 10.819 1.00 96.94 87 ARG A O 1
ATOM 662 N N . LEU A 1 88 ? -14.361 6.841 9.094 1.00 96.56 88 LEU A N 1
ATOM 663 C CA . LEU A 1 88 ? -15.549 6.372 8.381 1.00 96.56 88 LEU A CA 1
ATOM 664 C C . LEU A 1 88 ? -16.185 5.186 9.113 1.00 96.56 88 LEU A C 1
ATOM 666 O O . LEU A 1 88 ? -17.376 5.266 9.382 1.00 96.56 88 LEU A O 1
ATOM 670 N N . LYS A 1 89 ? -15.404 4.162 9.486 1.00 94.38 89 LYS A N 1
ATOM 671 C CA . LYS A 1 89 ? -15.875 2.983 10.243 1.00 94.38 89 LYS A CA 1
ATOM 672 C C . LYS A 1 89 ? -16.644 3.376 11.508 1.00 94.38 89 LYS A C 1
ATOM 674 O O . LYS A 1 89 ? -17.805 3.014 11.664 1.00 94.38 89 LYS A O 1
ATOM 679 N N . ASN A 1 90 ? -16.066 4.275 12.303 1.00 95.94 90 ASN A N 1
ATOM 680 C CA . ASN A 1 90 ? -16.702 4.789 13.517 1.00 95.94 90 ASN A CA 1
ATOM 681 C C . ASN A 1 90 ? -18.021 5.531 13.244 1.00 95.94 90 ASN A C 1
ATOM 683 O O . ASN A 1 90 ? -18.903 5.533 14.090 1.00 95.94 90 ASN A O 1
ATOM 687 N N . LYS A 1 91 ? -18.165 6.193 12.087 1.00 95.44 91 LYS A N 1
ATOM 688 C CA . LYS A 1 91 ? -19.409 6.889 11.714 1.00 95.44 91 LYS A CA 1
ATOM 689 C C . LYS A 1 91 ? -20.510 5.943 11.246 1.00 95.44 91 LYS A C 1
ATOM 691 O O . LYS A 1 91 ? -21.677 6.297 11.355 1.00 95.44 91 LYS A O 1
ATOM 696 N N . ILE A 1 92 ? -20.137 4.802 10.674 1.00 94.81 92 ILE A N 1
ATOM 697 C CA . ILE A 1 92 ? -21.077 3.795 10.165 1.00 94.81 92 ILE A CA 1
ATOM 698 C C . ILE A 1 92 ? -21.365 2.691 11.194 1.00 94.81 92 ILE A C 1
ATOM 700 O O . ILE A 1 92 ? -22.085 1.756 10.865 1.00 94.81 92 ILE A O 1
ATOM 704 N N . ASN A 1 93 ? -20.833 2.804 12.420 1.00 83.69 93 ASN A N 1
ATOM 705 C CA . ASN A 1 93 ? -20.950 1.818 13.501 1.00 83.69 93 ASN A CA 1
ATOM 706 C C . ASN A 1 93 ? -20.527 0.386 13.097 1.00 83.69 93 ASN A C 1
ATOM 708 O O . ASN A 1 93 ? -21.148 -0.580 13.536 1.00 8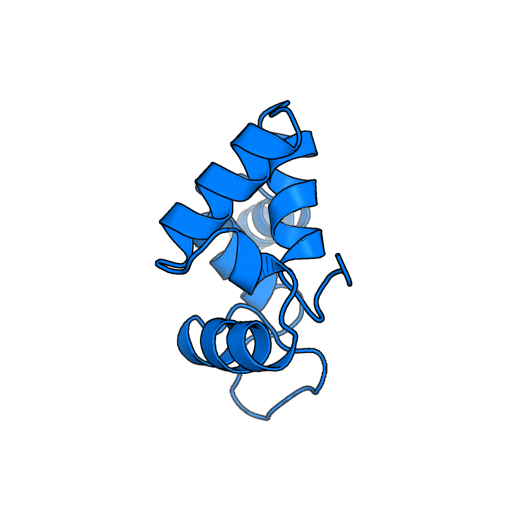3.69 93 ASN A O 1
ATOM 712 N N . PHE A 1 94 ? -19.483 0.261 12.268 1.00 61.44 94 PHE A N 1
ATOM 713 C CA . PHE A 1 94 ? -18.811 -1.011 11.954 1.00 61.44 94 PHE A CA 1
ATOM 714 C C . PHE A 1 94 ? -17.470 -1.128 12.675 1.00 61.44 94 PHE A C 1
ATOM 716 O O . PHE A 1 94 ? -16.765 -0.094 12.771 1.00 61.44 94 PHE A O 1
#

Secondary structure (DSSP, 8-state):
--GGGTTHHHHHHHHHHH---HHHHHHHHHHHHTS-TTGGG-HHHHHHHHHHTTS--SS--TTS--THHHHHHHHHHTT---HHHHHHHHHTT-

pLDDT: mean 95.86, std 4.69, range [61.44, 98.56]